Protein AF-A0A699WUG3-F1 (afdb_monomer)

Secondary structure (DSSP, 8-state):
-GGGT---PPPPTT-GGGGHHHHHHHHHHHHHHHHHHTT-GGGTTTTHHHHHHHHHHS-BTTTTB-HHHHHHSS--------

Mean predicted aligned error: 7.76 Å

Organism: Tanacetum cinerariifolium (NCBI:txid118510)

Solvent-accessible surface area (backbone atoms only — not comparable to full-atom values): 5203 Å² total; per-residue (Å²): 92,74,91,75,71,50,81,86,86,78,71,64,86,96,44,68,72,83,45,48,72,58,52,56,50,50,53,52,45,49,55,46,39,56,67,71,37,64,88,52,73,86,51,47,73,80,43,41,62,62,31,51,50,52,55,30,67,38,74,34,78,95,75,74,42,24,55,44,29,72,76,70,75,43,78,80,81,72,83,76,81,124

Sequence (82 aa):
MRKYGVNHCLSTAYHPQTSGQVEVSNRGLKRILERTICQNRAFWSDKLEDALWAFRTAYQTPIGCTPYKLVYGKACHLSMEL

Structure (mmCIF, N/CA/C/O backbone):
data_AF-A0A699WUG3-F1
#
_entry.id   AF-A0A699WUG3-F1
#
loop_
_atom_site.group_PDB
_atom_site.id
_atom_site.type_symbol
_atom_site.label_atom_id
_atom_site.label_alt_id
_atom_site.label_comp_id
_atom_site.label_asym_id
_atom_site.label_entity_id
_atom_site.label_seq_id
_atom_site.pdbx_PDB_ins_code
_atom_site.Cartn_x
_atom_site.Cartn_y
_atom_site.Cartn_z
_atom_site.occupancy
_atom_site.B_iso_or_equiv
_atom_site.auth_seq_id
_atom_site.auth_comp_id
_atom_site.auth_asym_id
_atom_site.auth_atom_id
_atom_site.pdbx_PDB_model_num
ATOM 1 N N . MET A 1 1 ? -21.854 14.793 -7.211 1.00 58.19 1 MET A N 1
ATOM 2 C CA . MET A 1 1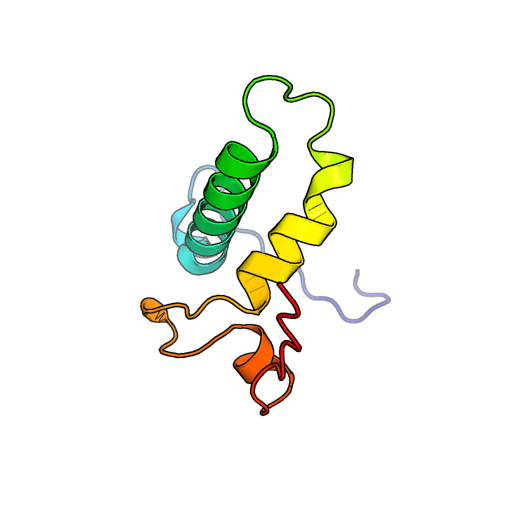 ? -21.765 13.990 -5.969 1.00 58.19 1 MET A CA 1
ATOM 3 C C . MET A 1 1 ? -23.132 13.678 -5.360 1.00 58.19 1 MET A C 1
ATOM 5 O O . MET A 1 1 ? -23.422 12.499 -5.230 1.00 58.19 1 MET A O 1
ATOM 9 N N . ARG A 1 2 ? -24.027 14.659 -5.114 1.00 60.84 2 ARG A N 1
ATOM 10 C CA . ARG A 1 2 ? -25.428 14.389 -4.682 1.00 60.84 2 ARG A CA 1
ATOM 11 C C . ARG A 1 2 ? -26.181 13.385 -5.569 1.00 60.84 2 ARG A C 1
ATOM 13 O O . ARG A 1 2 ? -26.962 12.604 -5.048 1.00 60.84 2 ARG A O 1
ATOM 20 N N . LYS A 1 3 ? -25.886 13.361 -6.879 1.00 82.12 3 LYS A N 1
ATOM 21 C CA . LYS A 1 3 ? -26.413 12.373 -7.845 1.00 82.12 3 LYS A CA 1
ATOM 22 C C . LYS A 1 3 ? -26.128 10.914 -7.450 1.00 82.12 3 LYS A C 1
ATOM 24 O O . LYS A 1 3 ? -26.918 10.045 -7.779 1.00 82.12 3 LYS A O 1
ATOM 29 N N . TYR A 1 4 ? -25.027 10.660 -6.745 1.00 87.38 4 TYR A N 1
ATOM 30 C CA . TYR A 1 4 ? -24.619 9.329 -6.285 1.00 87.38 4 TYR A CA 1
ATOM 31 C C . TYR A 1 4 ? -24.823 9.141 -4.774 1.00 87.38 4 TYR A C 1
ATOM 33 O O . TYR A 1 4 ? -24.307 8.188 -4.207 1.00 87.38 4 TYR A O 1
ATOM 41 N N . GLY A 1 5 ? -25.503 10.075 -4.096 1.00 89.19 5 GLY A N 1
ATOM 42 C CA . GLY A 1 5 ? -25.686 10.025 -2.640 1.00 89.19 5 GLY A CA 1
ATOM 43 C C . GLY A 1 5 ? -24.400 10.208 -1.822 1.00 89.19 5 GLY A C 1
ATOM 44 O O . GLY A 1 5 ? -24.418 10.008 -0.613 1.00 89.19 5 GLY A O 1
ATOM 45 N N . VAL A 1 6 ? -23.285 10.603 -2.449 1.00 86.50 6 VAL A N 1
ATOM 46 C CA . VAL A 1 6 ? -22.002 10.783 -1.755 1.00 86.50 6 VAL A CA 1
ATOM 47 C C . VAL A 1 6 ? -21.979 12.137 -1.051 1.00 86.50 6 VAL A C 1
ATOM 49 O O . VAL A 1 6 ? -22.039 13.182 -1.711 1.00 86.50 6 VAL A O 1
ATOM 52 N N . ASN A 1 7 ? -21.859 12.111 0.279 1.00 87.81 7 ASN A N 1
ATOM 53 C CA . ASN A 1 7 ? -21.562 13.292 1.083 1.00 87.81 7 ASN A CA 1
ATOM 54 C C . ASN A 1 7 ? -20.042 13.485 1.178 1.00 87.81 7 ASN A C 1
ATOM 56 O O . ASN A 1 7 ? -19.323 12.570 1.570 1.00 87.81 7 ASN A O 1
ATOM 60 N N . HIS A 1 8 ? -19.554 14.666 0.807 1.00 81.81 8 HIS A N 1
ATOM 61 C CA . HIS A 1 8 ? -18.129 14.975 0.856 1.00 81.81 8 HIS A CA 1
ATOM 62 C C . HIS A 1 8 ? -17.787 15.626 2.195 1.00 81.81 8 HIS A C 1
ATOM 64 O O . HIS A 1 8 ? -18.208 16.749 2.465 1.00 81.81 8 HIS A O 1
ATOM 70 N N . CYS A 1 9 ? -16.978 14.946 3.001 1.00 82.31 9 CYS A N 1
ATOM 71 C CA . CYS A 1 9 ? -16.367 15.537 4.186 1.00 82.31 9 CYS A CA 1
ATOM 72 C C . CYS A 1 9 ? -14.990 16.084 3.800 1.00 82.31 9 CYS A C 1
ATOM 74 O O . CYS A 1 9 ? -14.129 15.329 3.348 1.00 82.31 9 CYS A O 1
ATOM 76 N N . LEU A 1 10 ? -14.788 17.394 3.946 1.00 81.38 10 LEU A N 1
ATOM 77 C CA . LEU A 1 10 ? -13.509 18.049 3.678 1.00 81.38 10 LEU A CA 1
ATOM 78 C C . LEU A 1 10 ? -12.815 18.378 4.996 1.00 81.38 10 LEU A C 1
ATOM 80 O O . LEU A 1 10 ? -13.436 18.893 5.925 1.00 81.38 10 LEU A O 1
ATOM 84 N N . SER A 1 11 ? -11.521 18.088 5.065 1.00 80.12 11 SER A N 1
ATOM 85 C CA . SER A 1 11 ? -10.669 18.559 6.154 1.00 80.12 11 SER A CA 1
ATOM 86 C C . SER A 1 11 ? -10.282 20.019 5.925 1.00 80.12 11 SER A C 1
ATOM 88 O O . SER A 1 11 ? -10.234 20.496 4.789 1.00 80.12 11 SER A O 1
ATOM 90 N N . THR A 1 12 ? -9.984 20.730 7.008 1.00 80.81 12 THR A N 1
ATOM 91 C CA . THR A 1 12 ? -9.367 22.055 6.933 1.00 80.81 12 THR A CA 1
ATOM 92 C C . THR A 1 12 ? -7.982 21.963 6.286 1.00 80.81 12 THR A C 1
ATOM 94 O O . THR A 1 12 ? -7.281 20.953 6.405 1.00 80.81 12 THR A O 1
ATOM 97 N N . ALA A 1 13 ? -7.585 23.013 5.562 1.00 77.88 13 ALA A N 1
ATOM 98 C CA . ALA A 1 13 ? -6.272 23.071 4.925 1.00 77.88 13 ALA A CA 1
ATOM 99 C C . ALA A 1 13 ? -5.149 22.906 5.965 1.00 77.88 13 ALA A C 1
ATOM 101 O O . ALA A 1 13 ? -5.274 23.376 7.094 1.00 77.88 13 ALA A O 1
ATOM 102 N N . TYR A 1 14 ? -4.055 22.243 5.573 1.00 75.94 14 TYR A N 1
ATOM 103 C CA . TYR A 1 14 ? -2.888 21.981 6.430 1.00 75.94 14 TYR A CA 1
ATOM 104 C C . TYR A 1 14 ? -3.193 21.235 7.741 1.00 75.94 14 TYR A C 1
ATOM 106 O O . TYR A 1 14 ? -2.396 21.289 8.674 1.00 75.94 14 TYR A O 1
ATOM 114 N N . HIS A 1 15 ? -4.307 20.496 7.807 1.00 77.12 15 HIS A N 1
ATOM 115 C CA . HIS A 1 15 ? -4.649 19.653 8.951 1.00 77.12 15 HIS A CA 1
ATOM 116 C C . HIS A 1 15 ? -4.644 18.153 8.575 1.00 77.12 15 HIS A C 1
ATOM 118 O O . HIS A 1 15 ? -5.702 17.532 8.445 1.00 77.12 15 HIS A O 1
ATOM 124 N N . PRO A 1 16 ? -3.450 17.554 8.384 1.00 67.25 16 PRO A N 1
ATOM 125 C CA . PRO A 1 16 ? -3.283 16.149 7.985 1.00 67.25 16 PRO A CA 1
ATOM 126 C C . PRO A 1 16 ? -3.935 15.144 8.953 1.00 67.25 16 PRO A C 1
ATOM 128 O O . PRO A 1 16 ? -4.483 14.113 8.556 1.00 67.25 16 PRO A O 1
ATOM 131 N N . GLN A 1 17 ? -3.964 15.499 10.239 1.00 70.19 17 GLN A N 1
ATOM 132 C CA . GLN A 1 17 ? -4.374 14.623 11.334 1.00 70.19 17 GLN A CA 1
ATOM 133 C C . GLN A 1 17 ? -5.863 14.228 11.294 1.00 70.19 17 GLN A C 1
ATOM 135 O O . GLN A 1 17 ? -6.219 13.162 11.797 1.00 70.19 17 GLN A O 1
ATOM 140 N N . THR A 1 18 ? -6.718 15.011 10.616 1.00 72.69 18 THR A N 1
ATOM 141 C CA . THR A 1 18 ? -8.144 14.676 10.402 1.00 72.69 18 THR A CA 1
ATOM 142 C C . THR A 1 18 ? -8.311 13.396 9.577 1.00 72.69 18 THR A C 1
ATOM 144 O O . THR A 1 18 ? -9.346 12.741 9.670 1.00 72.69 18 THR A O 1
ATOM 147 N N . SER A 1 19 ? -7.299 12.995 8.797 1.00 78.75 19 SER A N 1
ATOM 148 C CA . SER A 1 19 ? -7.333 11.789 7.962 1.00 78.75 19 SER A CA 1
ATOM 149 C C . SER A 1 19 ? -6.212 10.798 8.294 1.00 78.75 19 SER A C 1
ATOM 151 O O . SER A 1 19 ? -5.709 10.097 7.418 1.00 78.75 19 SER A O 1
ATOM 153 N N . GLY A 1 20 ? -5.820 10.688 9.569 1.00 83.81 20 GLY A N 1
ATOM 154 C CA . GLY A 1 20 ? -4.660 9.886 9.988 1.00 83.81 20 GLY A CA 1
ATOM 155 C C . GLY A 1 20 ? -4.650 8.426 9.495 1.00 83.81 20 GLY A C 1
ATOM 156 O O . GLY A 1 20 ? -3.590 7.892 9.171 1.00 83.81 20 GLY A O 1
ATOM 157 N N . GLN A 1 21 ? -5.814 7.778 9.351 1.00 84.12 21 GLN A N 1
ATOM 158 C CA . GLN A 1 21 ? -5.904 6.425 8.772 1.00 84.12 21 GLN A CA 1
ATOM 159 C C . GLN A 1 21 ? -5.436 6.369 7.308 1.00 84.12 21 GLN A C 1
ATOM 161 O O . GLN A 1 21 ? -4.746 5.425 6.907 1.00 84.12 21 GLN A O 1
ATOM 166 N N . VAL A 1 22 ? -5.785 7.385 6.514 1.00 85.38 22 VAL A N 1
ATOM 167 C CA . VAL A 1 22 ? -5.353 7.512 5.118 1.00 85.38 22 VAL A CA 1
ATOM 168 C C . VAL A 1 22 ? -3.851 7.764 5.063 1.00 85.38 22 VAL A C 1
ATOM 170 O O . VAL A 1 22 ? -3.160 7.161 4.246 1.00 85.38 22 VAL A O 1
ATOM 173 N N . GLU A 1 23 ? -3.313 8.575 5.973 1.00 87.69 23 GLU A N 1
ATOM 174 C CA . GLU A 1 23 ? -1.877 8.866 6.021 1.00 87.69 23 GLU A CA 1
ATOM 175 C C . GLU A 1 23 ? -1.031 7.630 6.326 1.00 87.69 23 GLU A C 1
ATOM 177 O O . GLU A 1 23 ? -0.050 7.355 5.630 1.00 87.69 23 GLU A O 1
ATOM 182 N N . VAL A 1 24 ? -1.429 6.851 7.337 1.00 87.00 24 VAL A N 1
ATOM 183 C CA . VAL A 1 24 ? -0.746 5.604 7.708 1.00 87.00 24 VAL A CA 1
ATOM 184 C C . VAL A 1 24 ? -0.788 4.605 6.552 1.00 87.00 24 VAL A C 1
ATOM 186 O O . VAL A 1 24 ? 0.238 4.005 6.215 1.00 87.00 24 VAL A O 1
ATOM 189 N N . SER A 1 25 ? -1.944 4.475 5.898 1.00 87.81 25 SER A N 1
ATOM 190 C CA . SER A 1 25 ? -2.117 3.578 4.752 1.00 87.81 25 SER A CA 1
ATOM 191 C C . SER A 1 25 ? -1.254 4.003 3.562 1.00 87.81 25 SER A C 1
ATOM 193 O O . SER A 1 25 ? -0.509 3.191 3.008 1.00 87.81 25 SER A O 1
ATOM 195 N N . ASN A 1 26 ? -1.267 5.294 3.222 1.00 89.75 26 ASN A N 1
ATOM 196 C CA . ASN A 1 26 ? -0.469 5.849 2.131 1.00 89.75 26 ASN A CA 1
ATOM 197 C C . ASN A 1 26 ? 1.033 5.709 2.395 1.00 89.75 26 ASN A C 1
ATOM 199 O O . ASN A 1 26 ? 1.793 5.394 1.479 1.00 89.75 26 ASN A O 1
ATOM 203 N N . ARG A 1 27 ? 1.477 5.876 3.647 1.00 89.69 27 ARG A N 1
ATOM 204 C CA . ARG A 1 27 ? 2.876 5.650 4.032 1.00 89.69 27 ARG A CA 1
ATOM 205 C C . ARG A 1 27 ? 3.294 4.193 3.832 1.00 89.69 27 ARG A C 1
ATOM 207 O O . ARG A 1 27 ? 4.404 3.942 3.362 1.00 89.69 27 ARG A O 1
ATOM 214 N N . GLY A 1 28 ? 2.421 3.243 4.168 1.00 89.62 28 GLY A N 1
ATOM 215 C CA . GLY A 1 28 ? 2.655 1.817 3.935 1.00 89.62 28 GLY A CA 1
ATOM 216 C C . GLY A 1 28 ? 2.789 1.484 2.449 1.00 89.62 28 GLY A C 1
ATOM 217 O O . GLY A 1 28 ? 3.783 0.880 2.045 1.00 89.62 28 GLY A O 1
ATOM 218 N N . LEU A 1 29 ? 1.842 1.950 1.629 1.00 89.88 29 LEU A N 1
ATOM 219 C CA . LEU A 1 29 ? 1.864 1.759 0.174 1.00 89.88 29 LEU A CA 1
ATOM 220 C C . LEU A 1 29 ? 3.101 2.377 -0.476 1.00 89.88 29 LEU A C 1
ATOM 222 O O . LEU A 1 29 ? 3.779 1.719 -1.263 1.00 89.88 29 LEU A O 1
ATOM 226 N N . LYS A 1 30 ? 3.447 3.610 -0.095 1.00 90.56 30 LYS A N 1
ATOM 227 C CA . LYS A 1 30 ? 4.641 4.289 -0.600 1.00 90.56 30 LYS A CA 1
ATOM 228 C C . LYS A 1 30 ? 5.910 3.490 -0.308 1.00 90.56 30 LYS A C 1
ATOM 230 O O . LYS A 1 30 ? 6.740 3.342 -1.194 1.00 90.56 30 LYS A O 1
ATOM 235 N N . ARG A 1 31 ? 6.035 2.904 0.887 1.00 90.38 31 ARG A N 1
ATOM 236 C CA . ARG A 1 31 ? 7.202 2.088 1.262 1.00 90.38 31 ARG A CA 1
ATOM 237 C C . ARG A 1 31 ? 7.320 0.800 0.437 1.00 90.38 31 ARG A C 1
ATOM 239 O O . ARG A 1 31 ? 8.433 0.360 0.159 1.00 90.38 31 ARG A O 1
ATOM 246 N N . ILE A 1 32 ? 6.197 0.188 0.057 1.00 89.56 32 ILE A N 1
ATOM 247 C CA . ILE A 1 32 ? 6.175 -0.996 -0.821 1.00 89.56 32 ILE A CA 1
ATOM 248 C C . ILE A 1 32 ? 6.572 -0.598 -2.247 1.00 89.56 32 ILE A C 1
ATOM 250 O O . ILE A 1 32 ? 7.422 -1.245 -2.859 1.00 89.56 32 ILE A O 1
ATOM 254 N N . LEU A 1 33 ? 6.020 0.507 -2.747 1.00 89.00 33 LEU A N 1
ATOM 255 C CA . LEU A 1 33 ? 6.354 1.055 -4.060 1.00 89.00 33 LEU A CA 1
ATOM 256 C C . LEU A 1 33 ? 7.834 1.439 -4.158 1.00 89.00 33 LEU A C 1
ATOM 258 O O . LEU A 1 33 ? 8.509 1.020 -5.092 1.00 89.00 33 LEU A O 1
ATOM 262 N N . GLU A 1 34 ? 8.372 2.151 -3.167 1.00 89.12 34 GLU A N 1
ATOM 263 C CA . GLU A 1 34 ? 9.792 2.531 -3.107 1.00 89.12 34 GLU A CA 1
ATOM 264 C C . GLU A 1 34 ? 10.724 1.315 -3.175 1.00 89.12 34 GLU A C 1
ATOM 266 O O . GLU A 1 34 ? 11.777 1.378 -3.806 1.00 89.12 34 GLU A O 1
ATOM 271 N N . ARG A 1 35 ? 10.329 0.189 -2.569 1.00 85.94 35 ARG A N 1
ATOM 272 C CA . ARG A 1 35 ? 11.087 -1.068 -2.649 1.00 85.94 35 ARG A CA 1
ATOM 273 C C . ARG A 1 35 ? 10.990 -1.743 -4.015 1.00 85.94 35 ARG A C 1
ATOM 275 O O . ARG A 1 35 ? 11.958 -2.356 -4.439 1.00 85.94 35 ARG A O 1
ATOM 282 N N . THR A 1 36 ? 9.843 -1.638 -4.679 1.00 82.19 36 THR A N 1
ATOM 283 C CA . THR A 1 36 ? 9.557 -2.357 -5.933 1.00 82.19 36 THR A CA 1
ATOM 284 C C . THR A 1 36 ? 10.099 -1.621 -7.160 1.00 82.19 36 THR A C 1
ATOM 286 O O . THR A 1 36 ? 10.530 -2.242 -8.123 1.00 82.19 36 THR A O 1
ATOM 289 N N . ILE A 1 37 ? 10.092 -0.287 -7.129 1.00 82.69 37 ILE A N 1
ATOM 290 C CA . ILE A 1 37 ? 10.445 0.572 -8.271 1.00 82.69 37 ILE A CA 1
ATOM 291 C C . ILE A 1 37 ? 11.957 0.890 -8.300 1.00 82.6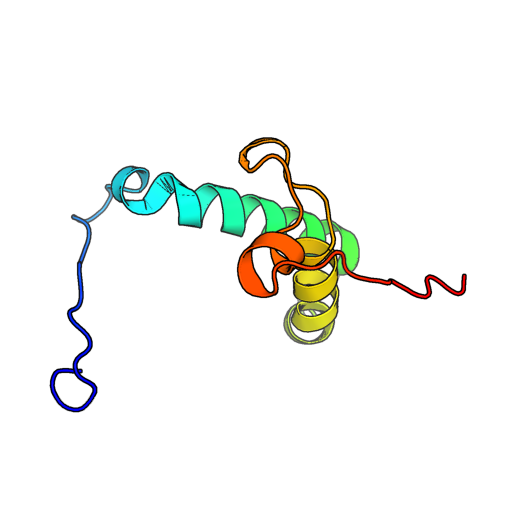9 37 ILE A C 1
ATOM 293 O O . ILE A 1 37 ? 12.478 1.404 -9.293 1.00 82.69 37 ILE A O 1
ATOM 297 N N . CYS A 1 38 ? 12.689 0.547 -7.231 1.00 76.31 38 CYS A N 1
ATOM 298 C CA . CYS A 1 38 ? 14.122 0.809 -7.070 1.00 76.31 38 CYS A CA 1
ATOM 299 C C . CYS A 1 38 ? 14.508 2.229 -7.548 1.00 76.31 38 CYS A C 1
ATOM 301 O O . CYS A 1 38 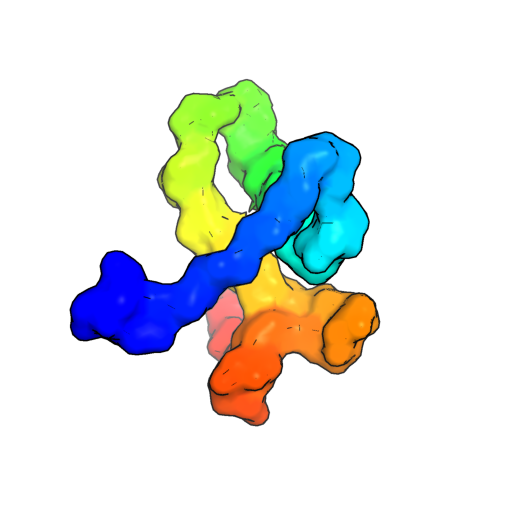? 13.993 3.219 -7.028 1.00 76.31 38 CYS A O 1
ATOM 303 N N . GLN A 1 39 ? 15.428 2.347 -8.517 1.00 70.75 39 GLN A N 1
ATOM 304 C CA . GLN A 1 39 ? 15.943 3.634 -9.001 1.00 70.75 39 GLN A CA 1
ATOM 305 C C . GLN A 1 39 ? 15.048 4.301 -10.056 1.00 70.75 39 GLN A C 1
ATOM 307 O O . GLN A 1 39 ? 15.103 5.523 -10.202 1.00 70.75 39 GLN A O 1
ATOM 312 N N . ASN A 1 40 ? 14.218 3.546 -10.787 1.00 78.75 40 ASN A N 1
ATOM 313 C CA . ASN A 1 40 ? 13.492 4.092 -11.931 1.00 78.75 40 ASN A CA 1
ATOM 314 C C . ASN A 1 40 ? 12.036 4.416 -11.595 1.00 78.75 40 ASN A C 1
ATOM 316 O O . ASN A 1 40 ? 11.121 3.645 -11.871 1.00 78.75 40 ASN A O 1
ATOM 320 N N . ARG A 1 41 ? 11.828 5.621 -11.057 1.00 76.56 41 ARG A N 1
ATOM 321 C CA . ARG A 1 41 ? 10.512 6.147 -10.664 1.00 76.56 41 ARG A CA 1
ATOM 322 C C . ARG A 1 41 ? 9.490 6.238 -11.801 1.00 76.56 41 ARG A C 1
ATOM 324 O O . ARG A 1 41 ? 8.325 6.449 -11.496 1.00 76.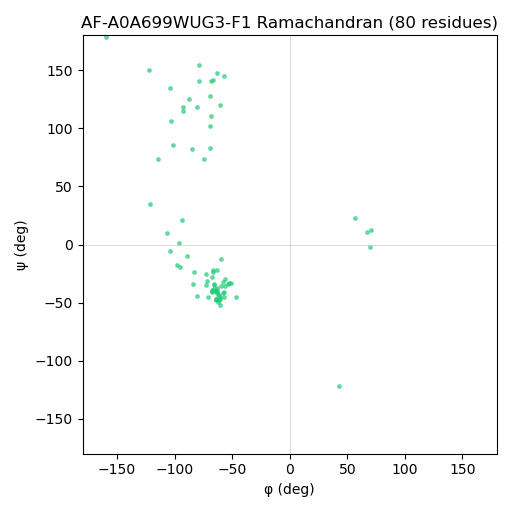56 41 ARG A O 1
ATOM 331 N N . ALA A 1 42 ? 9.882 6.094 -13.069 1.00 82.88 42 ALA A N 1
ATOM 332 C CA . ALA A 1 42 ? 8.958 6.189 -14.200 1.00 82.88 42 ALA A CA 1
ATOM 333 C C . ALA A 1 42 ? 7.937 5.036 -14.247 1.00 82.88 42 ALA A C 1
ATOM 335 O O . ALA A 1 42 ? 6.820 5.248 -14.701 1.00 82.88 42 ALA A O 1
ATOM 336 N N . PHE A 1 43 ? 8.276 3.85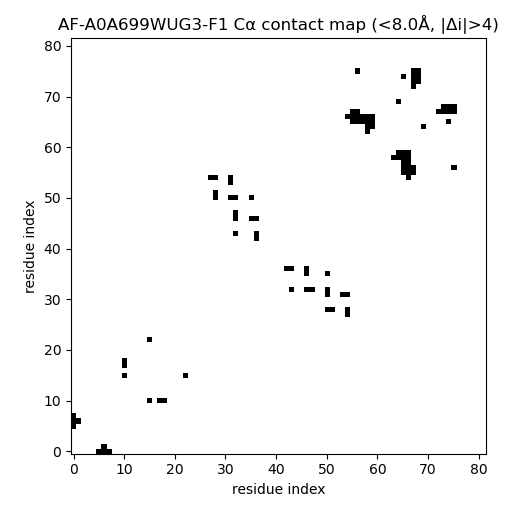7 -13.712 1.00 81.56 43 PHE A N 1
ATOM 337 C CA . PHE A 1 43 ? 7.437 2.648 -13.779 1.00 81.56 43 PHE A CA 1
ATOM 338 C C . PHE A 1 43 ? 6.518 2.453 -12.564 1.00 81.56 43 PHE A C 1
ATOM 340 O O . PHE A 1 43 ? 6.093 1.339 -12.253 1.00 81.56 43 PHE A O 1
ATOM 347 N N . TRP A 1 44 ? 6.235 3.523 -11.817 1.00 85.94 44 TRP A N 1
ATOM 348 C CA . TRP A 1 44 ? 5.460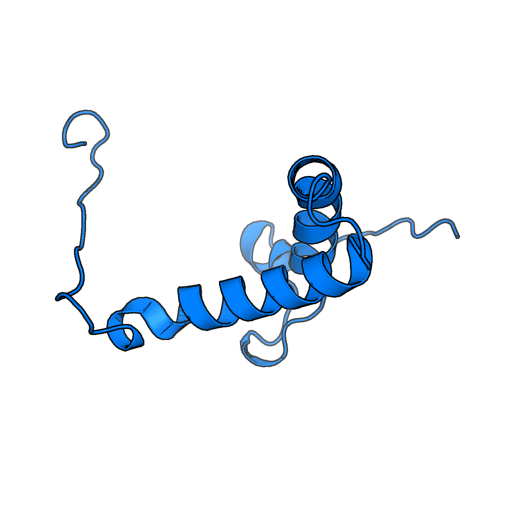 3.413 -10.582 1.00 85.94 44 TRP A CA 1
ATOM 349 C C . TRP A 1 44 ? 4.012 2.973 -10.812 1.00 85.94 44 TRP A C 1
ATOM 351 O O . TRP A 1 44 ? 3.471 2.244 -9.983 1.00 85.94 44 TRP A O 1
ATOM 361 N N . SER A 1 45 ? 3.405 3.395 -11.925 1.00 86.69 45 SER A N 1
ATOM 362 C CA . SER A 1 45 ? 2.048 3.009 -12.317 1.00 86.69 45 SER A CA 1
ATOM 363 C C . SER A 1 45 ? 1.949 1.506 -12.536 1.00 86.69 45 SER A C 1
ATOM 365 O O . SER A 1 45 ? 1.034 0.864 -12.031 1.00 86.69 45 SER A O 1
ATOM 367 N N . ASP A 1 46 ? 2.945 0.942 -13.212 1.00 88.19 46 ASP A N 1
ATOM 368 C CA . ASP A 1 46 ? 2.952 -0.457 -13.641 1.00 88.19 46 ASP A CA 1
ATOM 369 C C . ASP A 1 46 ? 3.159 -1.399 -12.450 1.00 88.19 46 ASP A C 1
ATOM 371 O O . ASP A 1 46 ? 2.731 -2.547 -12.463 1.00 88.19 46 ASP A O 1
ATOM 375 N N . LYS A 1 47 ? 3.794 -0.896 -11.385 1.00 87.06 47 LYS A N 1
ATOM 376 C CA . LYS A 1 47 ? 3.994 -1.607 -10.114 1.00 87.06 47 LYS A CA 1
ATOM 377 C C . LYS A 1 47 ? 2.949 -1.284 -9.056 1.00 87.06 47 LYS A C 1
ATOM 379 O O . LYS A 1 47 ? 3.019 -1.818 -7.947 1.00 87.06 47 LYS A O 1
ATOM 384 N N . LEU A 1 48 ? 1.969 -0.439 -9.376 1.00 90.12 48 LEU A N 1
ATOM 385 C CA . LEU A 1 48 ? 0.938 -0.046 -8.426 1.00 90.12 48 LEU A CA 1
ATOM 386 C C . LEU A 1 48 ? 0.016 -1.208 -8.066 1.00 90.12 48 LEU A C 1
ATOM 388 O O . LEU A 1 48 ? -0.313 -1.368 -6.893 1.00 90.12 48 LEU A O 1
ATOM 392 N N . GLU A 1 49 ? -0.370 -2.030 -9.040 1.00 90.25 49 GLU A N 1
ATOM 393 C CA . GLU A 1 49 ? -1.233 -3.191 -8.800 1.00 90.25 49 GLU A CA 1
ATOM 394 C C . GLU A 1 49 ? -0.548 -4.224 -7.899 1.00 90.25 49 GLU A C 1
ATOM 396 O O . GLU A 1 49 ? -1.121 -4.619 -6.879 1.00 90.25 49 GLU A O 1
ATOM 401 N N . ASP A 1 50 ? 0.710 -4.563 -8.198 1.00 88.19 50 ASP A N 1
ATOM 402 C CA . ASP A 1 50 ? 1.545 -5.454 -7.381 1.00 88.19 50 ASP A CA 1
ATOM 403 C C . ASP A 1 50 ? 1.686 -4.926 -5.942 1.00 88.19 50 ASP A C 1
ATOM 405 O O . ASP A 1 50 ? 1.516 -5.659 -4.961 1.00 88.19 50 ASP A O 1
ATOM 409 N N . ALA A 1 51 ? 1.951 -3.624 -5.789 1.00 90.62 51 ALA A N 1
ATOM 410 C CA . ALA A 1 51 ? 2.100 -2.996 -4.481 1.00 90.62 51 ALA A CA 1
ATOM 411 C C . ALA A 1 51 ? 0.784 -2.961 -3.688 1.00 90.62 51 ALA A C 1
ATOM 413 O O . ALA A 1 51 ? 0.781 -3.199 -2.476 1.00 90.62 51 ALA A O 1
ATOM 414 N N . LEU A 1 52 ? -0.342 -2.688 -4.356 1.00 91.62 52 LEU A N 1
ATOM 415 C CA . LEU A 1 52 ? -1.675 -2.735 -3.753 1.00 91.62 52 LEU A CA 1
ATOM 416 C C . LEU A 1 52 ? -2.027 -4.152 -3.308 1.00 91.62 52 LEU A C 1
ATOM 418 O O . LEU A 1 52 ? -2.591 -4.328 -2.225 1.00 91.62 52 LEU A O 1
ATOM 422 N N . TRP A 1 53 ? -1.687 -5.158 -4.113 1.00 90.38 53 TRP A N 1
ATOM 423 C CA . TRP A 1 53 ? -1.881 -6.557 -3.758 1.00 90.38 53 TRP A CA 1
ATOM 424 C C . TRP A 1 53 ? -1.089 -6.924 -2.503 1.00 90.38 53 TRP A C 1
ATOM 426 O O . TRP A 1 53 ? -1.679 -7.371 -1.518 1.00 90.38 53 TRP A O 1
ATOM 436 N N . ALA A 1 54 ? 0.213 -6.633 -2.487 1.00 90.62 54 ALA A N 1
ATOM 437 C CA . ALA A 1 54 ? 1.070 -6.864 -1.327 1.00 90.62 54 ALA A CA 1
ATOM 438 C C . ALA A 1 54 ? 0.554 -6.142 -0.069 1.00 90.62 54 ALA A C 1
ATOM 440 O O . ALA A 1 54 ? 0.533 -6.716 1.017 1.00 90.62 54 ALA A O 1
ATOM 441 N N . PHE A 1 55 ? 0.075 -4.902 -0.198 1.00 90.62 55 PHE A N 1
ATOM 442 C CA . PHE A 1 55 ? -0.486 -4.152 0.929 1.00 90.62 55 PHE A CA 1
ATOM 443 C C . PHE A 1 55 ? -1.774 -4.772 1.485 1.00 90.62 55 PHE A C 1
ATOM 445 O O . PHE A 1 55 ? -1.987 -4.770 2.698 1.00 90.62 55 PHE A O 1
ATOM 452 N N . ARG A 1 56 ? -2.644 -5.298 0.613 1.00 90.75 56 ARG A N 1
ATOM 453 C CA . ARG A 1 56 ? -3.919 -5.922 1.006 1.00 90.75 56 ARG A CA 1
ATOM 454 C C . ARG A 1 56 ? -3.728 -7.272 1.691 1.00 90.75 56 ARG A C 1
ATOM 456 O O . ARG A 1 56 ? -4.550 -7.630 2.536 1.00 90.75 56 ARG A O 1
ATOM 463 N N . THR A 1 57 ? -2.685 -8.011 1.319 1.00 89.62 57 THR A N 1
ATOM 464 C CA . THR A 1 57 ? -2.398 -9.353 1.847 1.00 89.62 57 THR A CA 1
ATOM 465 C C . THR A 1 57 ? -1.416 -9.345 3.016 1.00 89.62 57 THR A C 1
ATOM 467 O O . THR A 1 57 ? -1.419 -10.282 3.811 1.00 89.62 57 THR A O 1
ATOM 470 N N . ALA A 1 58 ? -0.630 -8.281 3.189 1.00 89.81 58 ALA A N 1
ATOM 471 C CA . ALA A 1 58 ? 0.230 -8.112 4.350 1.00 89.81 58 ALA A CA 1
ATOM 472 C C . ALA A 1 58 ? -0.580 -7.892 5.637 1.00 89.81 58 ALA A C 1
ATOM 474 O O . ALA A 1 58 ? -1.588 -7.179 5.667 1.00 89.81 58 ALA A O 1
ATOM 475 N N . TYR A 1 59 ? -0.111 -8.490 6.731 1.00 86.94 59 TYR A N 1
ATOM 476 C CA . TYR A 1 59 ? -0.689 -8.273 8.051 1.00 86.94 59 TYR A CA 1
ATOM 477 C C . TYR A 1 59 ? -0.405 -6.847 8.525 1.00 86.94 59 TYR A C 1
ATOM 479 O O . TYR A 1 59 ? 0.748 -6.411 8.554 1.00 86.94 59 TYR A O 1
ATOM 487 N N . GLN A 1 60 ? -1.447 -6.126 8.933 1.00 87.62 60 GLN A N 1
ATOM 488 C CA . GLN A 1 60 ? -1.301 -4.794 9.500 1.00 87.62 60 GLN A CA 1
ATOM 489 C C . GLN A 1 60 ? -1.451 -4.856 11.012 1.00 87.62 60 GLN A C 1
ATOM 491 O O . GLN A 1 60 ? -2.557 -4.963 11.534 1.00 87.62 60 GLN A O 1
ATOM 496 N N . THR A 1 61 ? -0.329 -4.714 11.717 1.00 85.25 61 THR A N 1
ATOM 497 C CA . THR A 1 61 ? -0.275 -4.635 13.183 1.00 85.25 61 THR A CA 1
ATOM 498 C C . THR A 1 61 ? -1.300 -3.675 13.802 1.00 85.25 61 THR A C 1
ATOM 500 O O . THR A 1 61 ? -1.960 -4.105 14.742 1.00 85.25 61 THR A O 1
ATOM 503 N N . PRO A 1 62 ? -1.515 -2.435 13.303 1.00 82.56 62 PRO A N 1
ATOM 504 C CA . PRO A 1 62 ? -2.498 -1.535 13.916 1.00 82.56 62 PRO A CA 1
ATOM 505 C C . PRO A 1 62 ? -3.954 -2.007 13.776 1.00 82.56 62 PRO A C 1
ATOM 507 O O . PRO A 1 62 ? -4.790 -1.616 14.580 1.00 82.56 62 PRO A O 1
ATOM 510 N N . ILE A 1 63 ? -4.261 -2.840 12.776 1.00 84.00 63 ILE A N 1
ATOM 511 C CA . ILE A 1 63 ? -5.609 -3.382 12.530 1.00 84.00 63 ILE A CA 1
ATOM 512 C C . ILE A 1 63 ? -5.745 -4.801 13.118 1.00 84.00 63 ILE A C 1
ATOM 514 O O . ILE A 1 63 ? -6.847 -5.308 13.299 1.00 84.00 63 ILE A O 1
ATOM 518 N N . GLY A 1 64 ? -4.630 -5.474 13.414 1.00 88.94 64 GLY A N 1
ATOM 519 C CA . GLY A 1 64 ? -4.616 -6.855 13.899 1.00 88.94 64 GLY A CA 1
ATOM 520 C C . GLY A 1 64 ? -5.015 -7.896 12.843 1.00 88.94 64 GLY A C 1
ATOM 521 O O . GLY A 1 64 ? -5.304 -9.044 13.172 1.00 88.94 64 GLY A O 1
ATOM 522 N N . CYS A 1 65 ? -5.077 -7.514 11.564 1.00 9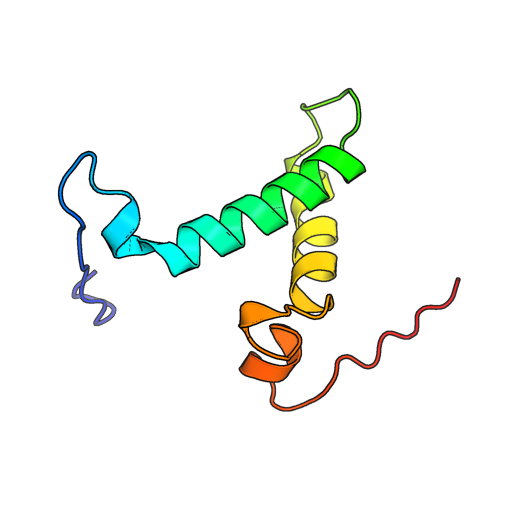0.31 65 CYS A N 1
ATOM 523 C CA . CYS A 1 65 ? -5.358 -8.426 10.459 1.00 90.31 65 CYS A CA 1
ATOM 524 C C . CYS A 1 65 ? -4.878 -7.858 9.115 1.00 90.31 65 CYS A C 1
ATOM 526 O O . CYS A 1 65 ? -4.339 -6.755 9.029 1.00 90.31 65 CYS A O 1
ATOM 528 N N . THR A 1 66 ? -5.056 -8.632 8.046 1.00 91.00 66 THR A N 1
ATOM 529 C CA . THR A 1 66 ? -4.837 -8.172 6.668 1.00 91.00 66 THR A CA 1
ATOM 530 C C . THR A 1 66 ? -6.035 -7.337 6.196 1.00 91.00 66 THR A C 1
ATOM 532 O O . THR A 1 66 ? -7.169 -7.776 6.432 1.00 91.00 66 THR A O 1
ATOM 535 N N . PRO A 1 67 ? -5.848 -6.234 5.451 1.00 90.75 67 PRO A N 1
ATOM 536 C CA . PRO A 1 67 ? -6.958 -5.472 4.872 1.00 90.75 67 PRO A CA 1
ATOM 537 C C . PRO A 1 67 ? -7.920 -6.325 4.039 1.00 90.75 67 PRO A C 1
ATOM 539 O O . PRO A 1 67 ? -9.124 -6.096 4.061 1.00 90.75 67 PRO A O 1
ATOM 542 N N . TYR A 1 68 ? -7.418 -7.350 3.343 1.00 90.38 68 TYR A N 1
ATOM 543 C CA . TYR A 1 68 ? -8.271 -8.275 2.600 1.00 90.38 68 TYR A CA 1
ATOM 544 C C . TYR A 1 68 ? -9.270 -9.008 3.507 1.00 90.38 68 TYR A C 1
ATOM 546 O O . TYR A 1 68 ? -10.466 -9.038 3.222 1.00 90.38 68 TYR A O 1
ATOM 554 N N . LYS A 1 69 ? -8.798 -9.545 4.638 1.00 90.56 69 LYS A N 1
ATOM 555 C CA . LYS A 1 69 ? -9.655 -10.189 5.644 1.00 90.56 69 LYS A CA 1
ATOM 556 C C . LYS A 1 69 ? -10.702 -9.232 6.212 1.00 90.56 69 LYS A C 1
ATOM 558 O O . LYS A 1 69 ? -11.817 -9.671 6.464 1.00 90.56 69 LYS A O 1
ATOM 563 N N . LEU A 1 70 ? -10.372 -7.951 6.377 1.00 90.06 70 LEU A N 1
ATOM 564 C CA . LEU A 1 70 ? -11.330 -6.943 6.837 1.00 90.06 70 LEU A CA 1
ATOM 565 C C . LEU A 1 70 ? -12.486 -6.745 5.842 1.00 90.06 70 LEU A C 1
ATOM 567 O O . LEU A 1 70 ? -13.627 -6.593 6.260 1.00 90.06 70 LEU A O 1
ATOM 571 N N . VAL A 1 71 ? -12.200 -6.773 4.537 1.00 89.94 71 VAL A N 1
ATOM 572 C CA . VAL A 1 71 ? -13.203 -6.560 3.478 1.00 89.94 71 VAL A CA 1
ATOM 573 C C . VAL A 1 71 ? -14.020 -7.821 3.191 1.00 89.94 71 VAL A C 1
ATOM 575 O O . VAL A 1 71 ? -15.237 -7.747 3.053 1.00 89.94 71 VAL A O 1
ATOM 578 N N . TYR A 1 72 ? -13.368 -8.981 3.095 1.00 89.25 72 TYR A N 1
ATOM 579 C CA . TYR A 1 72 ? -14.000 -10.222 2.625 1.00 89.25 72 TYR A CA 1
ATOM 580 C C . TYR A 1 72 ? -14.328 -11.222 3.742 1.00 89.25 72 TYR A C 1
ATOM 582 O O . TYR A 1 72 ? -14.894 -12.281 3.475 1.00 89.25 72 TYR A O 1
ATOM 590 N N . GLY A 1 73 ? -13.927 -10.948 4.986 1.00 88.81 73 GLY A N 1
ATOM 591 C CA . GLY A 1 73 ? -14.136 -11.836 6.136 1.00 88.81 73 GLY A CA 1
ATOM 592 C C . GLY A 1 73 ? -13.312 -13.132 6.113 1.00 88.81 73 GLY A C 1
ATOM 593 O O . GLY A 1 73 ? -13.378 -13.917 7.057 1.00 88.81 73 GLY A O 1
ATOM 594 N N . LYS A 1 74 ? -12.516 -13.373 5.064 1.00 87.00 74 LYS A N 1
ATOM 595 C CA . LYS A 1 74 ? -11.699 -14.581 4.872 1.00 87.00 74 LYS A CA 1
ATOM 596 C C . LYS A 1 74 ? -10.227 -14.222 4.705 1.00 87.00 74 LYS A C 1
ATOM 598 O O . LYS A 1 74 ? -9.893 -13.149 4.210 1.00 87.00 74 LYS A O 1
ATOM 603 N N . ALA A 1 75 ? -9.338 -15.124 5.115 1.00 79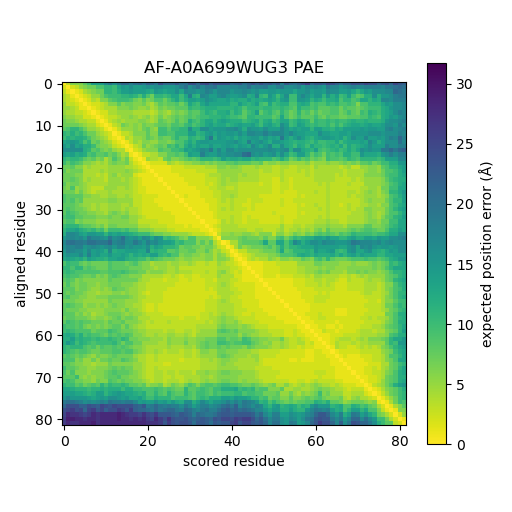.06 75 ALA A N 1
ATOM 604 C CA . ALA A 1 75 ? -7.918 -14.975 4.815 1.00 79.06 75 ALA A CA 1
ATOM 605 C C . ALA A 1 75 ? -7.682 -15.113 3.300 1.00 79.06 75 ALA A C 1
ATOM 607 O O . ALA A 1 75 ? -8.310 -15.954 2.647 1.00 79.06 75 ALA A O 1
ATOM 608 N N . CYS A 1 76 ? -6.771 -14.306 2.749 1.00 78.75 76 CYS A N 1
ATOM 609 C CA . CYS A 1 76 ? -6.240 -14.560 1.412 1.00 78.75 76 CYS A CA 1
ATOM 610 C C . CYS A 1 76 ? -5.559 -15.927 1.416 1.00 78.75 76 CYS A C 1
ATOM 612 O O . CYS A 1 76 ? -4.588 -16.125 2.143 1.00 78.75 76 CYS A O 1
ATOM 614 N N . HIS A 1 77 ? -6.040 -16.842 0.583 1.00 70.00 77 HIS A N 1
ATOM 615 C CA . HIS A 1 77 ? -5.310 -18.061 0.266 1.00 70.00 77 HIS A CA 1
ATOM 616 C C . HIS A 1 77 ? -4.354 -17.682 -0.859 1.00 70.00 77 HIS A C 1
ATOM 618 O O . HIS A 1 77 ? -4.689 -17.787 -2.036 1.00 70.00 77 HIS A O 1
ATOM 624 N N . LEU A 1 78 ? -3.208 -17.101 -0.497 1.00 65.19 78 LEU A N 1
ATOM 625 C CA . LEU A 1 78 ? -2.139 -16.919 -1.467 1.00 65.19 78 LEU A CA 1
ATOM 626 C C . LEU A 1 78 ? -1.614 -18.320 -1.786 1.00 65.19 78 LEU A C 1
ATOM 628 O O . LEU A 1 78 ? -0.979 -18.933 -0.929 1.00 65.19 78 LEU A O 1
ATOM 632 N N . SER A 1 79 ? -1.853 -18.818 -2.999 1.00 47.56 79 SER A N 1
ATOM 633 C CA . SER A 1 79 ? -0.939 -19.805 -3.570 1.00 47.56 79 SER A CA 1
ATOM 634 C C . SER A 1 79 ? 0.342 -19.035 -3.865 1.00 47.56 79 SER A C 1
ATOM 636 O O . SER A 1 79 ? 0.510 -18.458 -4.934 1.00 47.56 79 SER A O 1
ATOM 638 N N . MET A 1 80 ? 1.181 -18.866 -2.845 1.00 44.97 80 MET A N 1
ATOM 639 C CA . MET A 1 80 ? 2.548 -18.407 -3.036 1.00 44.97 80 MET A CA 1
ATOM 640 C C . MET A 1 80 ? 3.302 -19.607 -3.609 1.00 44.97 80 MET A C 1
ATO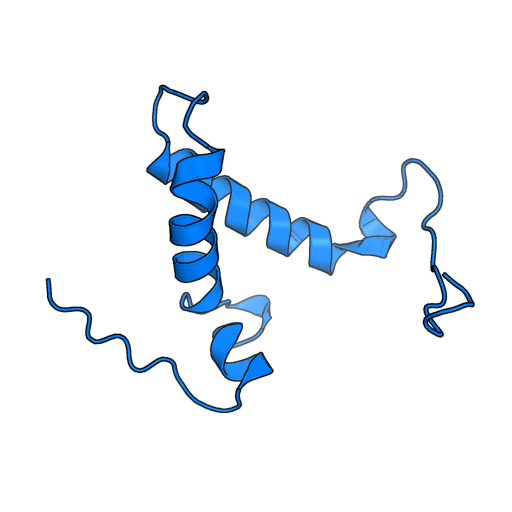M 642 O O . MET A 1 80 ? 4.014 -20.297 -2.889 1.00 44.97 80 MET A O 1
ATOM 646 N N . GLU A 1 81 ? 3.046 -19.919 -4.879 1.00 35.16 81 GLU A N 1
ATOM 647 C CA . GLU A 1 81 ? 3.983 -20.716 -5.660 1.00 35.16 81 GLU A CA 1
ATOM 648 C C . GLU A 1 81 ? 5.191 -19.807 -5.879 1.00 35.16 81 GLU A C 1
ATOM 650 O O . GLU A 1 81 ? 5.125 -18.824 -6.621 1.00 35.16 81 GLU A O 1
ATOM 655 N N . LEU A 1 82 ? 6.232 -20.061 -5.086 1.00 41.72 82 LEU A N 1
ATOM 656 C CA . LEU A 1 82 ? 7.579 -19.576 -5.341 1.00 41.72 82 LEU A CA 1
ATOM 657 C C . LEU A 1 82 ? 8.240 -20.505 -6.362 1.00 41.72 82 LEU A C 1
ATOM 659 O O . LEU A 1 82 ? 8.081 -21.737 -6.193 1.00 41.72 82 LEU A O 1
#

pLDDT: mean 82.14, std 11.56, range [35.16, 91.62]

Radius of gyration: 16.01 Å; Cα contacts (8 Å, |Δi|>4): 50; chains: 1; bounding box: 42×44×28 Å

Nearest PDB structures (foldseek):
  4bdy-assembly1_A  TM=8.694E-01  e=1.758E-03  Human spumaretrovirus
  3oyj-assembly1_A-2  TM=8.752E-01  e=4.625E-03  Human spumaretrovirus
  3oyn-assembly1_A  TM=8.689E-01  e=6.809E-03  Human spumaretrovirus
  4bac-assembly1_B-2  TM=8.496E-01  e=5.612E-03  Human spumaretrovirus
  3oyi-assembly1_B  TM=8.055E-01  e=9.400E-03  Human spumaretrovirus

InterPro domains:
  IPR001584 Integrase, catalytic core [PS50994] (1-75)
  IPR012337 Ribonuclease H-like superfamily [SSF53098] (2-80)
  IPR036397 Ribonuclease H superfamily [G3DSA:3.30.420.10] (1-82)

Foldseek 3Di:
DVVVVDDDDDDDPPCCVVPVVVVVLVVQLVVLLCVVCPPPPPCSVVCSVVSVVCQQQDQDPVVRGGVVCVVPVDHPPPPPPD